Protein AF-A0A6B3GHV3-F1 (afdb_monomer)

Foldseek 3Di:
DDADPVQAAEADQLQAGPVDRVDGDAAPNHQDQAPLRHTDDRDPVQRVQSVVSNVQQVVCLQQVHDRDRRHRDDFFDWADPPQWKIKTFGADSNRHTDPDIDITNVSNVVVVVVVVVVVVCVVCVVVCPPPDDGDTDPVSPD

Structure (mmCIF, N/CA/C/O backbone):
data_AF-A0A6B3GHV3-F1
#
_entry.id   AF-A0A6B3GHV3-F1
#
loop_
_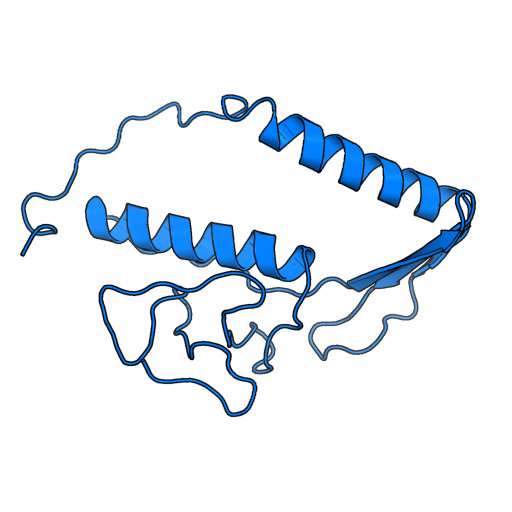atom_site.group_PDB
_atom_site.id
_atom_site.type_symbol
_atom_site.label_atom_id
_atom_site.label_alt_id
_atom_site.label_comp_id
_atom_site.label_asym_id
_atom_site.label_entity_id
_atom_site.label_seq_id
_atom_site.pdbx_PDB_ins_code
_atom_site.Cartn_x
_atom_site.Cartn_y
_atom_site.Cartn_z
_atom_site.occupancy
_atom_site.B_iso_or_equiv
_atom_site.auth_seq_id
_atom_site.auth_comp_id
_atom_site.auth_asym_id
_atom_site.auth_atom_id
_atom_site.pdbx_PDB_model_num
ATOM 1 N N . LEU A 1 1 ? -12.596 -13.725 9.899 1.00 90.12 1 LEU A N 1
ATOM 2 C CA . LEU A 1 1 ? -12.347 -12.642 8.921 1.00 90.12 1 LEU A CA 1
ATOM 3 C C . LEU A 1 1 ? -12.970 -13.026 7.593 1.00 90.12 1 LEU A C 1
ATOM 5 O O . LEU A 1 1 ? -12.773 -14.152 7.158 1.00 90.12 1 LEU A O 1
ATOM 9 N N . GLU A 1 2 ? -13.720 -12.119 6.980 1.00 97.62 2 GLU A N 1
ATOM 10 C CA . GLU A 1 2 ? -14.137 -12.220 5.582 1.00 97.62 2 GLU A CA 1
ATOM 11 C C . GLU A 1 2 ? -12.938 -11.961 4.668 1.00 97.62 2 GLU A C 1
ATOM 13 O O . GLU A 1 2 ? -12.157 -11.025 4.874 1.00 97.62 2 GLU A O 1
ATOM 18 N N . VAL A 1 3 ? -12.780 -12.835 3.681 1.00 98.00 3 VAL A N 1
ATOM 19 C CA . VAL A 1 3 ? -11.607 -12.920 2.818 1.00 98.00 3 VAL A CA 1
ATOM 20 C C . VAL A 1 3 ? -12.087 -13.160 1.388 1.00 98.00 3 VAL A C 1
ATOM 22 O O . VAL A 1 3 ? -12.990 -13.963 1.158 1.00 98.00 3 VAL A O 1
ATOM 25 N N . ALA A 1 4 ? -11.497 -12.450 0.428 1.00 97.00 4 ALA A N 1
ATOM 26 C CA . ALA A 1 4 ? -11.771 -12.637 -0.990 1.00 97.00 4 ALA A CA 1
ATOM 27 C C . ALA A 1 4 ? -11.260 -14.005 -1.472 1.00 97.00 4 ALA A C 1
ATOM 29 O O . ALA A 1 4 ? -10.390 -14.612 -0.852 1.00 97.00 4 ALA A O 1
ATOM 30 N N . ALA A 1 5 ? -11.712 -14.462 -2.643 1.00 96.19 5 ALA A N 1
ATOM 31 C CA . ALA A 1 5 ? -11.229 -15.716 -3.238 1.00 96.19 5 ALA A CA 1
ATOM 32 C C . ALA A 1 5 ? -9.694 -15.763 -3.422 1.00 96.19 5 ALA A C 1
ATOM 34 O O . ALA A 1 5 ? -9.106 -16.838 -3.477 1.00 96.19 5 ALA A O 1
ATOM 35 N N . THR A 1 6 ? -9.036 -14.601 -3.484 1.00 95.31 6 THR A N 1
ATOM 36 C CA . THR A 1 6 ? -7.576 -14.451 -3.576 1.00 95.31 6 THR A CA 1
ATOM 37 C C . THR A 1 6 ? -6.838 -14.596 -2.239 1.00 95.31 6 THR A C 1
ATOM 39 O O . THR A 1 6 ? -5.616 -14.496 -2.218 1.00 95.31 6 THR A O 1
ATOM 42 N N . GLY A 1 7 ? -7.539 -14.805 -1.118 1.00 96.44 7 GLY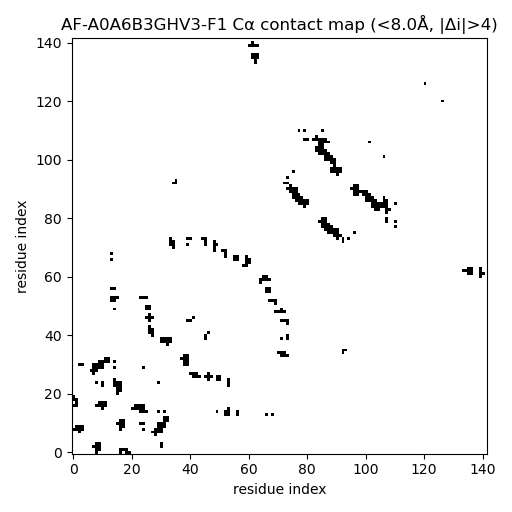 A N 1
ATOM 43 C CA . GLY A 1 7 ? -6.935 -14.912 0.217 1.00 96.44 7 GLY A CA 1
ATOM 44 C C . GLY A 1 7 ? -6.680 -13.570 0.918 1.00 96.44 7 GLY A C 1
ATOM 45 O O . GLY A 1 7 ? -6.164 -13.544 2.033 1.00 96.44 7 GLY A O 1
ATOM 46 N N . GLN A 1 8 ? -7.059 -12.451 0.297 1.00 97.88 8 GLN A N 1
ATOM 47 C CA . GLN A 1 8 ? -6.905 -11.104 0.850 1.00 97.88 8 GLN A CA 1
ATOM 48 C C . GLN A 1 8 ? -8.110 -10.702 1.719 1.00 97.88 8 GLN A C 1
ATOM 50 O O . GLN A 1 8 ? -9.255 -10.988 1.371 1.00 97.88 8 GLN A O 1
ATOM 55 N N . ILE A 1 9 ? -7.875 -10.000 2.830 1.00 98.31 9 ILE A N 1
ATOM 56 C CA . ILE A 1 9 ? -8.929 -9.522 3.740 1.00 98.31 9 ILE A CA 1
ATOM 57 C C . ILE A 1 9 ? -9.754 -8.447 3.034 1.00 98.31 9 ILE A C 1
ATOM 59 O O . ILE A 1 9 ? -9.196 -7.451 2.571 1.00 98.31 9 ILE A O 1
ATOM 63 N N . VAL A 1 10 ? -11.076 -8.615 2.987 1.00 98.31 10 VAL A N 1
ATOM 64 C CA . VAL A 1 10 ? -11.976 -7.596 2.427 1.00 98.31 10 VAL A CA 1
ATOM 65 C C . VAL A 1 10 ? -12.054 -6.411 3.384 1.00 98.31 10 VAL A C 1
ATOM 67 O O . VAL A 1 10 ? -12.370 -6.574 4.570 1.00 98.31 10 VAL A O 1
ATOM 70 N N . VAL A 1 11 ? -11.742 -5.218 2.873 1.00 98.00 11 VAL A N 1
ATOM 71 C CA . VAL A 1 11 ? -11.700 -3.984 3.663 1.00 98.00 11 VAL A CA 1
ATOM 72 C C . VAL A 1 11 ? -12.582 -2.881 3.092 1.00 98.00 11 VAL A C 1
ATOM 74 O O . VAL A 1 11 ? -12.786 -2.782 1.883 1.00 98.00 11 VAL A O 1
ATOM 77 N N . ASP A 1 12 ? -13.071 -2.018 3.980 1.00 96.00 12 ASP A N 1
ATOM 78 C CA . ASP A 1 12 ? -13.749 -0.777 3.615 1.00 96.00 12 ASP A CA 1
ATOM 79 C C . ASP A 1 12 ? -12.757 0.313 3.154 1.00 96.00 12 ASP A C 1
ATOM 81 O O . ASP A 1 12 ? -11.536 0.132 3.143 1.00 96.00 12 ASP A O 1
ATOM 85 N N . ARG A 1 13 ? -13.267 1.503 2.811 1.00 94.75 13 ARG A N 1
ATOM 86 C CA . ARG A 1 13 ? -12.446 2.638 2.347 1.00 94.75 13 ARG A CA 1
ATOM 87 C C . ARG A 1 13 ? -11.415 3.129 3.373 1.00 94.75 13 ARG A C 1
ATOM 89 O O . ARG A 1 13 ? -10.426 3.761 2.987 1.00 94.75 13 ARG A O 1
ATOM 96 N N . SER A 1 14 ? -11.644 2.840 4.653 1.00 95.62 14 SER A N 1
ATOM 97 C CA . SER A 1 14 ? -10.760 3.157 5.776 1.00 95.62 14 SER A CA 1
ATOM 98 C C . SER A 1 14 ? -9.720 2.068 6.063 1.00 95.62 14 SER A C 1
ATOM 100 O O . SER A 1 14 ? -8.938 2.226 6.999 1.00 95.62 14 SER A O 1
ATOM 102 N N . MET A 1 15 ? -9.676 1.009 5.243 1.00 97.56 15 MET A N 1
ATOM 103 C CA . MET A 1 15 ? -8.828 -0.181 5.401 1.00 97.56 15 MET A CA 1
ATOM 104 C C . MET A 1 15 ? -9.202 -1.062 6.607 1.00 97.56 15 MET A C 1
ATOM 106 O O . MET A 1 15 ? -8.399 -1.879 7.062 1.00 97.56 15 MET A O 1
ATOM 110 N N . ARG A 1 16 ? -10.425 -0.911 7.128 1.00 97.44 16 ARG A N 1
ATOM 111 C CA . ARG A 1 16 ? -10.980 -1.741 8.204 1.00 97.44 16 ARG A CA 1
ATOM 112 C C . ARG A 1 16 ? -11.609 -2.993 7.607 1.00 97.44 16 ARG A C 1
ATOM 114 O O . ARG A 1 16 ? -12.269 -2.899 6.575 1.00 97.44 16 ARG A O 1
ATOM 121 N N . SER A 1 17 ? -11.447 -4.149 8.245 1.00 98.00 17 SER A N 1
ATOM 122 C CA . SER A 1 17 ? -12.138 -5.365 7.814 1.00 98.00 17 SER A CA 1
ATOM 123 C C . SER A 1 17 ? -13.649 -5.159 7.869 1.00 98.00 17 SER A C 1
ATOM 125 O O . SER A 1 17 ? -14.185 -4.710 8.880 1.00 98.00 17 SER A O 1
ATOM 127 N N . VAL A 1 18 ? -14.342 -5.559 6.804 1.00 97.94 18 VAL A N 1
ATOM 128 C CA . VAL A 1 18 ? -15.812 -5.468 6.722 1.00 97.94 18 VAL A CA 1
ATOM 129 C C . VAL A 1 18 ? -16.530 -6.396 7.708 1.00 97.94 18 VAL A C 1
ATOM 131 O O . VAL A 1 18 ? -17.698 -6.196 8.015 1.00 97.94 18 VAL A O 1
ATOM 134 N N . SER A 1 19 ? -15.818 -7.393 8.235 1.00 97.88 19 SER A N 1
ATOM 135 C CA . SER A 1 19 ? -16.372 -8.420 9.123 1.00 97.88 19 SER A CA 1
ATOM 136 C C . SER A 1 19 ? -15.905 -8.300 10.574 1.00 97.88 19 SER A C 1
ATOM 138 O O . SER A 1 19 ? -16.534 -8.873 11.456 1.00 97.88 19 SER A O 1
ATOM 140 N N . HIS A 1 20 ? -14.766 -7.641 10.824 1.00 97.50 20 HIS A N 1
ATOM 141 C CA . HIS A 1 20 ? -14.140 -7.564 12.148 1.00 97.50 20 HIS A CA 1
ATOM 142 C C . HIS A 1 20 ? -13.732 -6.111 12.430 1.00 97.50 20 HIS A C 1
ATOM 144 O O . HIS A 1 20 ? -12.709 -5.658 11.910 1.00 97.50 20 HIS A O 1
ATOM 150 N N . PRO A 1 21 ? -14.509 -5.373 13.242 1.00 94.06 21 PRO A N 1
ATOM 151 C CA . PRO A 1 21 ? -14.296 -3.947 13.467 1.00 94.06 21 PRO A CA 1
ATOM 152 C C . PRO A 1 21 ? -12.914 -3.593 14.048 1.00 94.06 21 PRO A C 1
ATOM 154 O O . PRO A 1 21 ? -12.413 -2.493 13.818 1.00 94.06 21 PRO A O 1
ATOM 157 N N . ASP A 1 22 ? -12.255 -4.497 14.758 1.00 94.69 22 ASP A N 1
ATOM 158 C CA . ASP A 1 22 ? -10.958 -4.195 15.381 1.00 94.69 22 ASP A CA 1
ATOM 159 C C . ASP A 1 22 ? -9.765 -4.597 14.507 1.00 94.69 22 ASP A C 1
ATOM 161 O O . ASP A 1 22 ? -8.609 -4.433 14.893 1.00 94.6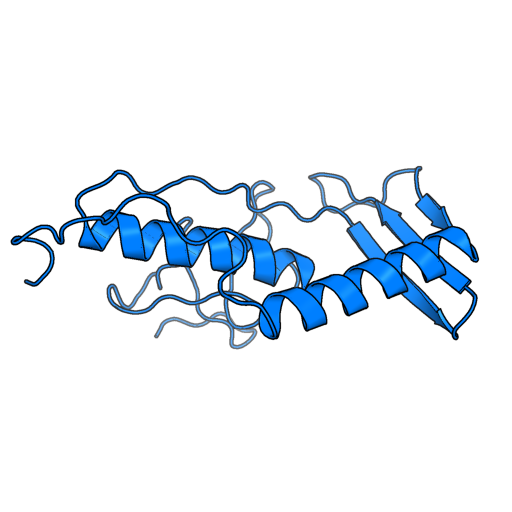9 22 ASP A O 1
ATOM 165 N N . VAL A 1 23 ? -10.031 -5.103 13.299 1.00 97.50 23 VAL A N 1
ATOM 166 C CA . VAL A 1 23 ? -9.004 -5.580 12.375 1.00 97.50 23 VAL A CA 1
ATOM 167 C C . VAL A 1 23 ? -8.861 -4.621 11.203 1.00 97.50 23 VAL A C 1
ATOM 169 O O . VAL A 1 23 ? -9.833 -4.261 10.541 1.00 97.50 23 VAL A O 1
ATOM 172 N N . TYR A 1 24 ? -7.616 -4.258 10.911 1.00 97.69 24 TYR A N 1
ATOM 173 C CA . TYR A 1 24 ? -7.228 -3.457 9.756 1.00 97.69 24 TYR A CA 1
ATOM 174 C C . TYR A 1 24 ? -6.266 -4.259 8.890 1.00 97.69 24 TYR A C 1
ATOM 176 O O . TYR A 1 24 ? -5.440 -5.010 9.410 1.00 97.69 24 TYR A O 1
ATOM 184 N N . ALA A 1 25 ? -6.353 -4.084 7.575 1.00 97.62 25 ALA A N 1
ATOM 185 C CA . ALA A 1 25 ? -5.441 -4.715 6.631 1.00 97.62 25 ALA A CA 1
ATOM 186 C C . ALA A 1 25 ? -4.916 -3.677 5.641 1.00 97.62 25 ALA A C 1
ATOM 188 O O . ALA A 1 25 ? -5.669 -2.840 5.153 1.00 97.62 25 ALA A O 1
ATOM 189 N N . ALA A 1 26 ? -3.624 -3.736 5.328 1.00 96.75 26 ALA A N 1
ATOM 190 C CA . ALA A 1 26 ? -2.981 -2.839 4.378 1.00 96.75 26 ALA A CA 1
ATOM 191 C C . ALA A 1 26 ? -1.856 -3.564 3.630 1.00 96.75 26 ALA A C 1
ATOM 193 O O . ALA A 1 26 ? -1.286 -4.536 4.125 1.00 96.75 26 ALA A O 1
ATOM 194 N N . GLY A 1 27 ? -1.527 -3.088 2.431 1.00 95.69 27 GLY A N 1
ATOM 195 C CA . GLY A 1 27 ? -0.597 -3.768 1.537 1.00 95.69 27 GLY A CA 1
ATOM 196 C C . GLY A 1 27 ? -1.225 -4.977 0.863 1.00 95.69 27 GLY A C 1
ATOM 197 O O . GLY A 1 27 ? -2.435 -5.031 0.650 1.00 95.69 27 GLY A O 1
ATOM 198 N N . ASP A 1 28 ? -0.387 -5.948 0.515 1.00 96.81 28 ASP A N 1
ATOM 199 C CA . ASP A 1 28 ? -0.790 -7.063 -0.344 1.00 96.81 28 ASP A CA 1
ATOM 200 C C . ASP A 1 28 ? -1.821 -7.993 0.316 1.00 96.81 28 ASP A C 1
ATOM 202 O O . ASP A 1 28 ? -2.552 -8.687 -0.386 1.00 96.81 28 ASP A O 1
ATOM 206 N N . CYS A 1 29 ? -1.962 -7.964 1.647 1.00 96.62 29 CYS A N 1
ATOM 207 C CA . CYS A 1 29 ? -2.986 -8.732 2.358 1.00 96.62 29 CYS A CA 1
ATOM 208 C C . CYS A 1 29 ? -4.392 -8.110 2.298 1.00 96.62 29 CYS A C 1
ATOM 210 O O . CYS A 1 29 ? -5.349 -8.765 2.711 1.00 96.62 29 CYS A O 1
ATOM 212 N N . ALA A 1 30 ? -4.538 -6.876 1.805 1.00 97.31 30 ALA A N 1
ATOM 213 C CA . ALA A 1 30 ? -5.808 -6.161 1.770 1.00 97.31 30 ALA A CA 1
ATOM 214 C C . ALA A 1 30 ? -6.456 -6.220 0.383 1.00 97.31 30 ALA A C 1
ATOM 216 O O . ALA A 1 30 ? -5.883 -5.779 -0.613 1.00 97.31 30 ALA A O 1
ATOM 217 N N . TYR A 1 31 ? -7.699 -6.691 0.331 1.00 97.50 31 TYR A N 1
ATOM 218 C CA . TYR A 1 31 ? -8.557 -6.558 -0.837 1.00 97.50 31 TYR A CA 1
ATOM 219 C C . TYR A 1 31 ? -9.258 -5.198 -0.772 1.00 97.50 31 TYR A C 1
ATOM 221 O O . TYR A 1 31 ? -10.367 -5.067 -0.254 1.00 97.50 31 TYR A O 1
ATOM 229 N N . ALA A 1 32 ? -8.559 -4.167 -1.245 1.00 96.19 32 ALA A N 1
ATOM 230 C CA . ALA A 1 32 ? -9.033 -2.789 -1.250 1.00 96.19 32 ALA A CA 1
ATOM 231 C C . ALA A 1 32 ? -9.538 -2.382 -2.637 1.00 96.19 32 ALA A C 1
ATOM 233 O O . ALA A 1 32 ? -8.854 -2.590 -3.641 1.00 96.19 32 ALA A O 1
ATOM 234 N N . ILE A 1 33 ? -10.705 -1.741 -2.689 1.00 94.75 33 ILE A N 1
ATOM 235 C CA . ILE A 1 33 ? -11.234 -1.139 -3.915 1.00 94.75 33 ILE A CA 1
ATOM 236 C C . ILE A 1 33 ? -10.677 0.282 -4.055 1.00 94.75 33 ILE A C 1
ATOM 238 O O . ILE A 1 33 ? -10.846 1.123 -3.170 1.00 94.75 33 ILE A O 1
ATOM 242 N N . GLY A 1 34 ? -9.971 0.531 -5.158 1.00 90.75 34 GLY A N 1
ATOM 243 C CA . GLY A 1 34 ? -9.455 1.846 -5.520 1.00 90.75 34 GLY A CA 1
ATOM 244 C C . GLY A 1 34 ? -10.561 2.800 -5.970 1.00 90.75 34 GLY A C 1
ATOM 245 O O . GLY A 1 34 ? -11.710 2.412 -6.175 1.00 90.75 34 GLY A O 1
ATOM 246 N N . GLU A 1 35 ? -10.207 4.068 -6.178 1.00 87.06 35 GLU A N 1
ATOM 247 C CA . GLU A 1 35 ? -11.171 5.113 -6.586 1.00 87.06 35 GLU A CA 1
ATOM 248 C C . GLU A 1 35 ? -11.844 4.841 -7.936 1.00 87.06 35 GLU A C 1
ATOM 250 O O . GLU A 1 35 ? -12.932 5.330 -8.210 1.00 87.06 35 GLU A O 1
ATOM 255 N N . ASN A 1 36 ? -11.218 4.011 -8.763 1.00 87.56 36 ASN A N 1
ATOM 256 C CA . ASN A 1 36 ? -11.748 3.563 -10.043 1.00 87.56 36 ASN A CA 1
ATOM 257 C C . ASN A 1 36 ? -12.747 2.397 -9.937 1.00 87.56 36 ASN A C 1
ATOM 259 O O . ASN A 1 36 ? -13.097 1.805 -10.957 1.00 87.56 36 ASN A O 1
ATOM 263 N N . GLY A 1 37 ? -13.154 2.014 -8.723 1.00 90.50 37 GLY A N 1
ATOM 264 C CA . GLY A 1 37 ? -14.086 0.912 -8.484 1.00 90.50 37 GLY A CA 1
ATOM 265 C C . GLY A 1 37 ? -13.488 -0.478 -8.716 1.00 90.50 37 GLY A C 1
ATOM 266 O O . GLY A 1 37 ? -14.224 -1.461 -8.755 1.00 90.50 37 GLY A O 1
ATOM 267 N N . ARG A 1 38 ? -12.163 -0.586 -8.877 1.00 90.88 38 ARG A N 1
ATOM 268 C CA . ARG A 1 38 ? -11.464 -1.853 -9.136 1.00 90.88 38 ARG A CA 1
ATOM 269 C C . ARG A 1 38 ? -10.541 -2.217 -7.972 1.00 90.88 38 ARG A C 1
ATOM 271 O O . ARG A 1 38 ? -10.056 -1.318 -7.285 1.00 90.88 38 ARG A O 1
ATOM 278 N N . PRO A 1 39 ? -10.247 -3.510 -7.760 1.00 92.81 39 PRO A N 1
ATOM 279 C CA . PRO A 1 39 ? -9.265 -3.919 -6.763 1.00 92.81 39 PRO A CA 1
ATOM 280 C C . PRO A 1 39 ? -7.899 -3.287 -7.037 1.00 92.81 39 PRO A C 1
ATOM 282 O O . PRO A 1 39 ? -7.431 -3.274 -8.181 1.00 92.81 39 PRO A O 1
ATOM 285 N N . LEU A 1 40 ? -7.254 -2.770 -5.992 1.00 92.69 40 LEU A N 1
ATOM 286 C CA . LEU A 1 40 ? -5.872 -2.316 -6.085 1.00 92.69 40 LEU A CA 1
ATOM 287 C C . LEU A 1 40 ? -4.953 -3.512 -6.379 1.00 92.69 40 LEU A C 1
ATOM 289 O O . LEU A 1 40 ? -5.121 -4.577 -5.781 1.00 92.69 40 LEU A O 1
ATOM 293 N N . PRO A 1 41 ? -3.953 -3.357 -7.262 1.00 91.06 41 PRO A N 1
ATOM 294 C CA . PRO A 1 41 ? -2.975 -4.411 -7.488 1.00 91.06 41 PRO A CA 1
ATOM 295 C C . PRO A 1 41 ? -2.107 -4.614 -6.241 1.00 91.06 41 PRO A C 1
ATOM 297 O O . PRO A 1 41 ? -1.792 -3.651 -5.536 1.00 91.06 41 PRO A O 1
ATOM 300 N N . MET A 1 42 ? -1.657 -5.848 -6.011 1.00 92.44 42 MET A N 1
ATOM 301 C CA . MET A 1 42 ? -0.610 -6.146 -5.028 1.00 92.44 42 MET A CA 1
ATOM 302 C C . MET A 1 42 ? 0.707 -5.511 -5.488 1.00 92.44 42 MET A C 1
ATOM 304 O O . MET A 1 42 ? 1.241 -5.859 -6.544 1.00 92.44 42 MET A O 1
ATOM 308 N N . SER A 1 43 ? 1.182 -4.501 -4.759 1.00 90.38 43 SER A N 1
ATOM 309 C CA . SER A 1 43 ? 2.385 -3.747 -5.110 1.00 90.38 43 SER A CA 1
ATOM 310 C C . SER A 1 43 ? 2.876 -2.885 -3.947 1.00 90.38 43 SER A C 1
ATOM 312 O O . SER A 1 43 ? 2.103 -2.395 -3.126 1.00 90.38 43 SER A O 1
ATOM 314 N N . CYS A 1 44 ? 4.169 -2.555 -3.943 1.00 87.94 44 CYS A N 1
ATOM 315 C CA . CYS A 1 44 ? 4.714 -1.605 -2.970 1.00 87.94 44 CYS A CA 1
ATOM 316 C C . CYS A 1 44 ? 4.084 -0.200 -3.068 1.00 87.94 44 CYS A C 1
ATOM 318 O O . CYS A 1 44 ? 4.058 0.532 -2.080 1.00 87.94 44 CYS A O 1
ATOM 320 N N . ALA A 1 45 ? 3.592 0.192 -4.251 1.00 86.31 45 ALA A N 1
ATOM 321 C CA . ALA A 1 45 ? 2.978 1.501 -4.466 1.00 86.31 45 ALA A CA 1
ATOM 322 C C . ALA A 1 45 ? 1.603 1.593 -3.789 1.00 86.31 45 ALA A C 1
ATOM 324 O O . ALA A 1 45 ? 1.340 2.549 -3.060 1.00 86.31 45 ALA A O 1
ATOM 325 N N . SER A 1 46 ? 0.757 0.578 -3.980 1.00 90.19 46 SER A N 1
ATOM 326 C CA . SER A 1 46 ? -0.528 0.465 -3.284 1.00 90.19 46 SER A CA 1
ATOM 327 C C . SER A 1 46 ? -0.326 0.287 -1.781 1.00 90.19 46 SER A C 1
ATOM 329 O O . SER A 1 46 ? -1.006 0.965 -1.015 1.00 90.19 46 SER A O 1
ATOM 331 N N . ALA A 1 47 ? 0.669 -0.502 -1.356 1.00 91.94 47 ALA A N 1
ATOM 332 C CA . ALA A 1 47 ? 0.977 -0.708 0.059 1.00 91.94 47 ALA A CA 1
ATOM 333 C C . ALA A 1 47 ? 1.241 0.596 0.825 1.00 91.94 47 ALA A C 1
ATOM 335 O O . ALA A 1 47 ? 0.738 0.769 1.935 1.00 91.94 47 ALA A O 1
ATOM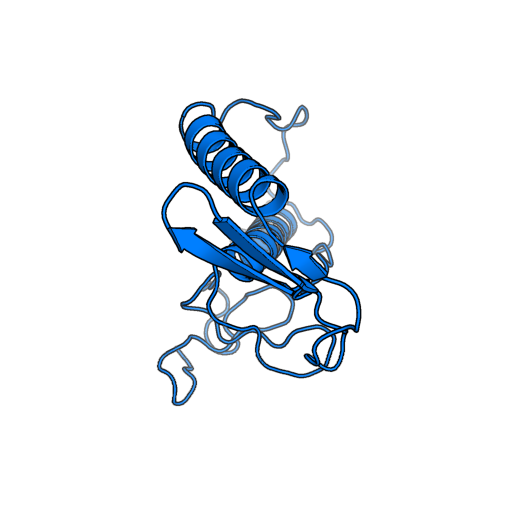 336 N N . GLY A 1 48 ? 1.970 1.546 0.225 1.00 89.62 48 GLY A N 1
ATOM 337 C CA . GLY A 1 48 ? 2.200 2.860 0.829 1.00 89.62 48 GLY A CA 1
ATOM 338 C C . GLY A 1 48 ? 0.899 3.622 1.103 1.00 89.62 48 GLY A C 1
ATOM 339 O O . GLY A 1 48 ? 0.675 4.081 2.222 1.00 89.62 48 GLY A O 1
ATOM 340 N N . LEU A 1 49 ? 0.009 3.703 0.109 1.00 91.75 49 LEU A N 1
ATOM 341 C CA . LEU A 1 49 ? -1.259 4.433 0.224 1.00 91.75 49 LEU A CA 1
ATOM 342 C C . LEU A 1 49 ? -2.243 3.747 1.177 1.00 91.75 49 LEU A C 1
ATOM 344 O O . LEU A 1 49 ? -2.873 4.419 1.994 1.00 91.75 49 LEU A O 1
ATOM 348 N N . THR A 1 50 ? -2.336 2.416 1.133 1.00 95.81 50 THR A N 1
ATOM 349 C CA . THR A 1 50 ? -3.169 1.658 2.074 1.00 95.81 50 THR A CA 1
ATOM 350 C C . THR A 1 50 ? -2.649 1.789 3.506 1.00 95.81 50 THR A C 1
ATOM 352 O O . THR A 1 50 ? -3.446 1.955 4.423 1.00 95.81 50 THR A O 1
ATOM 355 N N . ASN A 1 51 ? -1.325 1.804 3.717 1.00 94.19 51 ASN A N 1
ATOM 356 C CA . ASN A 1 51 ? -0.738 2.006 5.046 1.00 94.19 51 ASN A CA 1
ATOM 357 C C . ASN A 1 51 ? -1.047 3.402 5.593 1.00 94.19 51 ASN A C 1
ATOM 359 O O . ASN A 1 51 ? -1.419 3.534 6.760 1.00 94.19 51 ASN A O 1
ATOM 363 N N . MET A 1 52 ? -0.929 4.440 4.758 1.00 93.00 52 MET A N 1
ATOM 364 C CA . MET A 1 52 ? -1.293 5.811 5.130 1.00 93.00 52 MET A CA 1
ATOM 365 C C . MET A 1 52 ? -2.773 5.911 5.517 1.00 93.00 52 MET A C 1
ATOM 367 O O . MET A 1 52 ? -3.096 6.485 6.558 1.00 93.00 52 MET A O 1
ATOM 371 N N . GLN A 1 53 ? -3.662 5.302 4.726 1.00 95.94 53 GLN A N 1
ATOM 372 C CA . GLN A 1 53 ? -5.096 5.274 5.005 1.00 95.94 53 GLN A CA 1
ATOM 373 C C . GLN A 1 53 ? -5.421 4.532 6.310 1.00 95.94 53 GLN A C 1
ATOM 375 O O . GLN A 1 53 ? -6.129 5.083 7.152 1.00 95.94 53 GLN A O 1
ATOM 380 N N . ALA A 1 54 ? -4.898 3.315 6.491 1.00 96.62 54 ALA A N 1
ATOM 381 C CA . ALA A 1 54 ? -5.149 2.494 7.675 1.00 96.62 54 ALA A CA 1
ATOM 382 C C . ALA A 1 54 ? -4.652 3.188 8.948 1.00 96.62 54 ALA A C 1
ATOM 384 O O . ALA A 1 54 ? -5.395 3.334 9.916 1.00 96.62 54 ALA A O 1
ATOM 385 N N . THR A 1 55 ? -3.418 3.699 8.918 1.00 94.69 55 THR A N 1
ATOM 386 C CA . THR A 1 55 ? -2.818 4.418 10.050 1.00 94.69 55 THR A CA 1
ATOM 387 C C . THR A 1 55 ? -3.621 5.673 10.385 1.00 94.69 55 THR A C 1
ATOM 389 O O . THR A 1 55 ? -3.925 5.918 11.550 1.00 94.69 55 THR A O 1
ATOM 392 N N . GLY A 1 56 ? -4.012 6.452 9.370 1.00 94.00 56 GLY A N 1
ATOM 393 C CA . GLY A 1 56 ? -4.843 7.638 9.556 1.00 94.00 56 GLY A CA 1
ATOM 394 C C . GLY A 1 56 ? -6.197 7.315 10.188 1.00 94.00 56 GLY A C 1
ATOM 395 O O . GLY A 1 56 ? -6.620 8.019 11.100 1.00 94.00 56 GLY A O 1
ATOM 396 N N . ALA A 1 57 ? -6.842 6.230 9.756 1.00 95.62 57 ALA A N 1
ATOM 397 C CA . ALA A 1 57 ? -8.122 5.785 10.295 1.00 95.62 57 ALA A CA 1
ATOM 398 C C . ALA A 1 57 ? -8.023 5.289 11.745 1.00 95.62 57 ALA A C 1
ATOM 400 O O . ALA A 1 57 ? -8.878 5.628 12.562 1.00 95.62 57 ALA A O 1
ATOM 401 N N . ILE A 1 58 ? -6.973 4.528 12.074 1.00 95.06 58 ILE A N 1
ATOM 402 C CA . ILE A 1 58 ? -6.702 4.065 13.442 1.00 95.06 58 ILE A CA 1
ATOM 403 C C . ILE A 1 58 ? -6.481 5.262 14.364 1.00 95.06 58 ILE A C 1
ATOM 405 O O . ILE A 1 58 ? -7.131 5.364 15.400 1.00 95.06 58 ILE A O 1
ATOM 409 N N . ILE A 1 59 ? -5.598 6.189 13.974 1.00 93.31 59 ILE A N 1
ATOM 410 C CA . ILE A 1 59 ? -5.316 7.379 14.779 1.00 93.31 59 ILE A CA 1
ATOM 411 C C . ILE A 1 59 ? -6.598 8.181 14.988 1.00 93.31 59 ILE A C 1
ATOM 413 O O . ILE A 1 59 ? -6.908 8.495 16.128 1.00 93.31 59 ILE A O 1
ATOM 417 N N . ALA A 1 60 ? -7.348 8.466 13.920 1.00 93.19 60 ALA A N 1
ATOM 418 C CA . ALA A 1 60 ? -8.556 9.278 14.000 1.00 93.19 60 ALA A CA 1
ATOM 419 C C . ALA A 1 60 ? -9.596 8.689 14.962 1.00 93.19 60 ALA A C 1
ATOM 421 O O . ALA A 1 60 ? -10.100 9.387 15.834 1.00 93.19 60 ALA A O 1
ATOM 422 N N . ARG A 1 61 ? -9.840 7.377 14.885 1.00 93.12 61 ARG A N 1
ATOM 423 C CA . ARG A 1 61 ? -10.777 6.690 15.787 1.00 93.12 61 ARG A CA 1
ATOM 424 C C . ARG A 1 61 ? -10.306 6.681 17.237 1.00 93.12 61 ARG A C 1
ATOM 426 O O . ARG A 1 61 ? -11.121 6.850 18.132 1.00 93.12 61 ARG A O 1
ATOM 433 N N . LEU A 1 62 ? -9.003 6.527 17.470 1.00 92.56 62 LEU A N 1
ATOM 434 C CA . LEU A 1 62 ? -8.433 6.579 18.817 1.00 92.56 62 LEU A CA 1
ATOM 435 C C . LEU A 1 62 ? -8.462 7.985 19.426 1.00 92.56 62 LEU A C 1
ATOM 437 O O . LEU A 1 62 ? -8.402 8.113 20.646 1.00 92.56 62 LEU A O 1
ATOM 441 N N . THR A 1 63 ? -8.506 9.034 18.604 1.00 92.44 63 THR A N 1
ATOM 442 C CA . THR A 1 63 ? -8.421 10.433 19.052 1.00 92.44 63 THR A CA 1
ATOM 443 C C . THR A 1 63 ? -9.732 11.201 18.911 1.00 92.44 63 THR A C 1
ATOM 445 O O . THR A 1 63 ? -9.764 12.377 19.264 1.00 92.44 63 THR A O 1
ATOM 448 N N . GLY A 1 64 ? -10.796 10.560 18.416 1.00 90.38 64 GLY A N 1
ATOM 449 C CA . GLY A 1 64 ? -12.079 11.206 18.127 1.00 90.38 64 GLY A CA 1
ATOM 450 C C . GLY A 1 64 ? -12.030 12.178 16.937 1.00 90.38 64 GLY A C 1
ATOM 451 O O . GLY A 1 64 ? -12.918 13.015 16.798 1.00 90.38 64 GLY A O 1
ATOM 452 N N . ASP A 1 65 ? -10.996 12.097 16.091 1.00 90.12 65 ASP A N 1
ATOM 453 C CA . ASP A 1 65 ? -10.874 12.919 14.883 1.00 90.12 65 ASP A CA 1
ATOM 454 C C . ASP A 1 65 ? -11.641 12.288 13.701 1.00 90.12 65 ASP A C 1
ATOM 456 O O . ASP A 1 65 ? -11.977 11.101 13.686 1.00 90.12 65 ASP A O 1
ATOM 460 N N . GLU A 1 66 ? -11.858 13.076 12.648 1.00 92.12 66 GLU A N 1
ATOM 461 C CA . GLU A 1 66 ? -12.394 12.586 11.378 1.00 92.12 66 GLU A CA 1
ATOM 462 C C . GLU A 1 66 ? -11.394 11.658 10.659 1.00 92.12 66 GLU A C 1
ATOM 464 O O . GLU A 1 66 ? -10.192 11.936 10.578 1.00 92.12 66 GLU A O 1
ATOM 469 N N . VAL A 1 67 ? -11.891 10.542 10.111 1.00 93.31 67 VAL A N 1
ATOM 470 C CA . VAL A 1 67 ? -11.069 9.592 9.348 1.00 93.31 67 VAL A CA 1
ATOM 471 C C . VAL A 1 67 ? -10.630 10.238 8.027 1.00 93.31 67 VAL A C 1
ATOM 473 O O . VAL A 1 67 ? -11.483 10.601 7.218 1.00 93.31 67 VAL A O 1
ATOM 476 N N . PRO A 1 68 ? -9.317 10.343 7.743 1.00 91.25 68 PRO A N 1
ATOM 477 C CA . PRO A 1 68 ? -8.841 10.972 6.515 1.00 91.25 68 PRO A CA 1
ATOM 478 C C . PRO A 1 68 ? -9.186 10.137 5.276 1.00 91.25 68 PRO A C 1
ATOM 480 O O . PRO A 1 68 ? -9.218 8.910 5.337 1.00 91.25 68 PRO A O 1
ATOM 483 N N . ALA A 1 69 ? -9.345 10.793 4.124 1.00 88.44 69 ALA A N 1
ATOM 484 C CA . ALA A 1 69 ? -9.561 10.151 2.826 1.00 88.44 69 ALA A CA 1
ATOM 485 C C . ALA A 1 69 ? -8.286 10.198 1.958 1.00 88.44 69 ALA A C 1
ATOM 487 O O . ALA A 1 69 ? -8.177 10.969 1.007 1.00 88.44 69 ALA A O 1
ATOM 488 N N . THR A 1 70 ? -7.289 9.369 2.282 1.00 87.12 70 THR A N 1
ATOM 489 C CA . THR A 1 70 ? -6.061 9.224 1.477 1.00 87.12 70 THR A CA 1
ATOM 490 C C . THR A 1 70 ? -6.399 8.603 0.132 1.00 87.12 70 THR A C 1
ATOM 492 O O . THR A 1 70 ? -6.941 7.499 0.105 1.00 87.12 70 THR A O 1
ATOM 495 N N . GLY A 1 71 ? -6.067 9.264 -0.978 1.00 83.88 71 GLY A N 1
ATOM 496 C CA . GLY A 1 71 ? -6.400 8.769 -2.313 1.00 83.88 71 GLY A CA 1
ATOM 497 C C . GLY A 1 71 ? -5.779 7.404 -2.619 1.00 83.88 71 GLY A C 1
ATOM 498 O O . GLY A 1 71 ? -4.559 7.250 -2.585 1.00 83.88 71 GLY A O 1
ATOM 499 N N . LEU A 1 72 ? -6.614 6.412 -2.932 1.00 83.69 72 LEU A N 1
ATOM 500 C CA . LEU A 1 72 ? -6.187 5.047 -3.255 1.00 83.69 72 LEU A CA 1
ATOM 501 C C . LEU A 1 72 ? -5.985 4.915 -4.765 1.00 83.69 72 LEU A C 1
ATOM 503 O O . LEU A 1 72 ? -6.827 4.373 -5.484 1.00 83.69 72 LEU A O 1
ATOM 507 N N . LYS A 1 73 ? -4.869 5.472 -5.244 1.00 86.25 73 LYS A N 1
ATOM 508 C CA . LYS A 1 73 ? -4.541 5.582 -6.670 1.00 86.25 73 LYS A CA 1
ATOM 509 C C . LYS A 1 73 ? -3.381 4.679 -7.060 1.00 86.25 73 LYS A C 1
ATOM 511 O O . LYS A 1 73 ? -2.371 4.600 -6.368 1.00 86.25 73 LYS A O 1
ATOM 516 N N . TYR A 1 74 ? -3.488 4.064 -8.230 1.00 86.19 74 TYR A N 1
ATOM 517 C CA . TYR A 1 74 ? -2.398 3.313 -8.835 1.00 86.19 74 TYR A CA 1
ATOM 518 C C . TYR A 1 74 ? -1.811 4.098 -10.010 1.00 86.19 74 TYR A C 1
ATOM 520 O O . TYR A 1 74 ? -2.471 4.306 -11.023 1.00 86.19 74 TYR A O 1
ATOM 528 N N . VAL A 1 75 ? -0.576 4.579 -9.852 1.00 86.25 75 VAL A N 1
ATOM 529 C CA . VAL A 1 75 ? 0.024 5.565 -10.771 1.00 86.25 75 VAL A CA 1
ATOM 530 C C . VAL A 1 75 ? 0.777 4.942 -11.949 1.00 86.25 75 VAL A C 1
ATOM 532 O O . VAL A 1 75 ? 0.969 5.598 -12.974 1.00 86.25 75 VAL A O 1
ATOM 535 N N . GLY A 1 76 ? 1.210 3.686 -11.828 1.00 90.38 76 GLY A N 1
ATOM 536 C CA . GLY A 1 76 ? 1.948 3.014 -12.890 1.00 90.38 76 GLY A CA 1
ATOM 537 C C . GLY A 1 76 ? 2.858 1.884 -12.426 1.00 90.38 76 GLY A C 1
ATOM 538 O O . GLY A 1 76 ? 2.998 1.605 -11.236 1.00 90.38 76 GLY A O 1
ATOM 539 N N . ASN A 1 77 ? 3.504 1.263 -13.410 1.00 91.81 77 ASN A N 1
ATOM 540 C CA . ASN A 1 77 ? 4.430 0.150 -13.238 1.00 91.81 77 ASN A CA 1
ATOM 541 C C . ASN A 1 77 ? 5.875 0.617 -13.391 1.00 91.81 77 ASN A C 1
ATOM 543 O O . ASN A 1 77 ? 6.214 1.240 -14.395 1.00 91.81 77 ASN A O 1
ATOM 547 N N . HIS A 1 78 ? 6.741 0.255 -12.441 1.00 92.81 78 HIS A N 1
ATOM 548 C CA . HIS A 1 78 ? 8.184 0.485 -12.538 1.00 92.81 78 HIS A CA 1
ATOM 549 C C . HIS A 1 78 ? 8.939 -0.839 -12.602 1.00 92.81 78 HIS A C 1
ATOM 551 O O . HIS A 1 78 ? 9.102 -1.516 -11.589 1.00 92.81 78 HIS A O 1
ATOM 557 N N . ILE A 1 79 ? 9.427 -1.192 -13.787 1.00 93.50 79 ILE A N 1
ATOM 558 C CA . ILE A 1 79 ? 10.051 -2.487 -14.063 1.00 93.50 79 ILE A CA 1
ATOM 559 C C . ILE A 1 79 ? 11.515 -2.258 -14.426 1.00 93.50 79 ILE A C 1
ATOM 561 O O . ILE A 1 79 ? 11.824 -1.513 -15.355 1.00 93.50 79 ILE A O 1
ATOM 565 N N . SER A 1 80 ? 12.430 -2.888 -13.692 1.00 93.31 80 SER A N 1
ATOM 566 C CA . SER A 1 80 ? 13.860 -2.848 -14.007 1.00 93.31 80 SER A CA 1
ATOM 567 C C . SER A 1 80 ? 14.199 -3.820 -15.137 1.00 93.31 80 SER A C 1
ATOM 569 O O . SER A 1 80 ? 13.777 -4.972 -15.109 1.00 93.31 80 SER A O 1
ATOM 571 N N . LE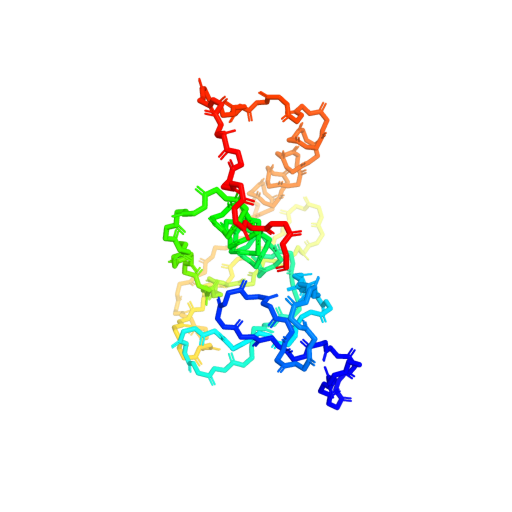U A 1 81 ? 15.037 -3.383 -16.074 1.00 94.94 81 LEU A N 1
ATOM 572 C CA . LEU A 1 81 ? 15.611 -4.180 -17.159 1.00 94.94 81 LEU A CA 1
ATOM 573 C C . LEU A 1 81 ? 17.126 -4.305 -16.913 1.00 94.94 81 LEU A C 1
ATOM 575 O O . LEU A 1 81 ? 17.968 -3.693 -17.567 1.00 94.94 81 LEU A O 1
ATOM 579 N N . GLY A 1 82 ? 17.488 -5.051 -15.868 1.00 92.62 82 GLY A N 1
ATOM 580 C CA . GLY A 1 82 ? 18.863 -5.121 -15.368 1.00 92.62 82 GLY A CA 1
ATOM 581 C C . GLY A 1 82 ? 19.296 -3.875 -14.579 1.00 92.62 82 GLY A C 1
ATOM 582 O O . GLY A 1 82 ? 18.489 -3.041 -14.176 1.00 92.62 82 GLY A O 1
ATOM 583 N N . ARG A 1 83 ? 20.603 -3.746 -14.304 1.00 91.62 83 ARG A N 1
ATOM 584 C CA . ARG A 1 83 ? 21.135 -2.679 -13.423 1.00 91.62 83 ARG A CA 1
ATOM 585 C C . ARG A 1 83 ? 21.158 -1.285 -14.058 1.00 91.62 83 ARG A C 1
ATOM 587 O O . ARG A 1 83 ? 21.355 -0.299 -13.352 1.00 91.62 83 ARG A O 1
ATOM 594 N N . ARG A 1 84 ? 21.064 -1.197 -15.385 1.00 93.69 84 ARG A N 1
ATOM 595 C CA . ARG A 1 84 ? 21.306 0.040 -16.149 1.00 93.69 84 ARG A CA 1
ATOM 596 C C . ARG A 1 84 ? 20.115 0.479 -16.991 1.00 93.69 84 ARG A C 1
ATOM 598 O O . ARG A 1 84 ? 20.217 1.514 -17.641 1.00 93.69 84 ARG A O 1
ATOM 605 N N . ASP A 1 85 ? 19.017 -0.259 -16.962 1.00 95.31 85 ASP A N 1
ATOM 606 C CA . ASP A 1 85 ? 17.836 0.048 -17.754 1.00 95.31 85 ASP A CA 1
ATOM 607 C C . ASP A 1 85 ? 16.562 -0.276 -16.963 1.00 95.31 85 ASP A C 1
ATOM 609 O O . ASP A 1 85 ? 16.592 -1.058 -16.011 1.00 95.31 85 ASP A O 1
ATOM 613 N N . ALA A 1 86 ? 15.470 0.409 -17.279 1.00 96.19 86 ALA A N 1
ATOM 614 C CA . ALA A 1 86 ? 14.158 0.231 -16.671 1.00 96.19 86 ALA A CA 1
ATOM 615 C C . ALA A 1 86 ? 13.084 0.940 -17.505 1.00 96.19 86 ALA A C 1
ATOM 617 O O . ALA A 1 86 ? 13.378 1.829 -18.303 1.00 96.19 86 ALA A O 1
ATOM 618 N N . ILE A 1 87 ? 11.827 0.607 -17.234 1.00 96.38 87 ILE A N 1
ATOM 619 C CA . ILE A 1 87 ? 10.649 1.312 -17.729 1.00 96.38 87 ILE A CA 1
ATOM 620 C C . ILE A 1 87 ? 9.753 1.719 -16.559 1.00 96.38 87 ILE A C 1
ATOM 622 O O . ILE A 1 87 ? 9.457 0.919 -15.675 1.00 96.38 87 ILE A O 1
ATOM 626 N N . PHE A 1 88 ? 9.319 2.974 -16.560 1.00 94.69 88 PHE A N 1
ATOM 627 C CA . PHE A 1 88 ? 8.223 3.472 -15.743 1.00 94.69 88 PHE A CA 1
ATOM 628 C C . PHE A 1 88 ? 7.046 3.805 -16.665 1.00 94.69 88 PHE A C 1
ATOM 630 O O . PHE A 1 88 ? 7.068 4.818 -17.365 1.00 94.69 88 PHE A O 1
ATOM 637 N N . GLN A 1 89 ? 6.051 2.921 -16.699 1.00 95.19 89 GLN A N 1
ATOM 638 C CA . GLN A 1 89 ? 4.847 3.050 -17.516 1.00 95.19 89 GLN A CA 1
ATOM 639 C C . GLN A 1 89 ? 3.733 3.664 -16.669 1.00 95.19 89 GLN A C 1
ATOM 641 O O . GLN A 1 89 ? 3.270 3.031 -15.717 1.00 95.19 89 GLN A O 1
ATOM 646 N N . MET A 1 90 ? 3.278 4.872 -17.017 1.00 93.56 90 MET A N 1
ATOM 647 C CA . MET A 1 90 ? 2.138 5.476 -16.326 1.00 93.56 90 MET A CA 1
ATOM 648 C C . MET A 1 90 ? 0.834 4.794 -16.699 1.00 93.56 90 MET A C 1
ATOM 650 O O . MET A 1 90 ? 0.641 4.350 -17.834 1.00 93.56 90 MET A O 1
ATOM 654 N N . VAL A 1 91 ? -0.075 4.777 -15.734 1.00 91.12 91 VAL A N 1
ATOM 655 C CA . VAL A 1 91 ? -1.401 4.189 -15.863 1.00 91.12 91 VAL A CA 1
ATOM 656 C C . VAL A 1 91 ? -2.465 5.252 -15.561 1.00 91.12 91 VAL A C 1
ATOM 658 O O . VAL A 1 91 ? -2.245 6.183 -14.781 1.00 91.12 91 VAL A O 1
ATOM 661 N N . GLY A 1 92 ? -3.579 5.193 -16.287 1.00 86.81 92 GLY A N 1
ATOM 662 C CA . GLY A 1 92 ? -4.762 6.019 -16.065 1.00 86.81 92 GLY A CA 1
ATOM 663 C C . GLY A 1 92 ? -5.654 5.488 -14.952 1.00 86.81 92 GLY A C 1
ATOM 664 O O . GLY A 1 92 ? -5.416 4.426 -14.384 1.00 86.81 92 GLY A O 1
ATOM 665 N N . GLU A 1 93 ? -6.706 6.239 -14.639 1.00 83.69 93 GLU A N 1
ATOM 666 C CA . GLU A 1 93 ? -7.689 5.832 -13.628 1.00 83.69 93 GLU A CA 1
ATOM 667 C C . GLU A 1 93 ? -8.402 4.533 -14.031 1.00 83.69 93 GLU A C 1
ATOM 669 O O . GLU A 1 93 ? -8.654 3.671 -13.196 1.00 83.69 93 GLU A O 1
ATOM 674 N N . ASP A 1 94 ? -8.600 4.314 -15.330 1.00 83.88 94 ASP A N 1
ATOM 675 C CA . ASP A 1 94 ? -9.149 3.088 -15.919 1.00 83.88 94 ASP A CA 1
ATOM 676 C C . ASP A 1 94 ? -8.194 1.874 -15.879 1.00 83.88 94 ASP A C 1
ATOM 678 O O . ASP A 1 94 ? -8.528 0.784 -16.354 1.00 83.88 94 ASP A O 1
ATOM 682 N N . VAL A 1 95 ? -7.013 2.032 -15.275 1.00 83.06 95 VAL A N 1
ATOM 683 C CA . VAL A 1 95 ? -5.932 1.039 -15.222 1.00 83.06 95 VAL A CA 1
ATOM 684 C C . VAL A 1 95 ? -5.379 0.688 -16.611 1.00 83.06 95 VAL A C 1
ATOM 686 O O . VAL A 1 95 ? -4.853 -0.405 -16.822 1.00 83.06 95 VAL A O 1
ATOM 689 N N . ARG A 1 96 ? -5.473 1.603 -17.586 1.00 88.00 96 ARG A N 1
ATOM 690 C CA . ARG A 1 96 ? -4.830 1.443 -18.898 1.00 88.00 96 ARG A CA 1
ATOM 691 C C . ARG A 1 96 ? -3.533 2.230 -18.987 1.00 88.00 96 ARG A C 1
ATOM 693 O O . ARG A 1 96 ? -3.383 3.296 -18.388 1.00 88.00 96 ARG A O 1
ATOM 700 N N . SER A 1 97 ? -2.582 1.702 -19.752 1.00 90.12 97 SER A N 1
ATOM 701 C CA . SER A 1 97 ? -1.322 2.388 -20.029 1.00 90.12 97 SER A CA 1
ATOM 702 C C . SER A 1 97 ? -1.584 3.727 -20.712 1.00 90.12 97 SER A C 1
ATOM 704 O O . SER A 1 97 ? -2.247 3.794 -21.746 1.00 90.12 97 SER A O 1
ATOM 706 N N . LYS A 1 98 ? -1.028 4.797 -20.145 1.00 92.62 98 LYS A N 1
ATOM 707 C CA . LYS A 1 98 ? -0.959 6.103 -20.802 1.00 92.62 98 LYS A CA 1
ATOM 708 C C . LYS A 1 98 ? 0.098 6.072 -21.915 1.00 92.62 98 LYS A C 1
ATOM 710 O O . LYS A 1 98 ? 1.062 5.316 -21.810 1.00 92.62 98 LYS A O 1
ATOM 715 N N . PRO A 1 99 ? -0.007 6.938 -22.938 1.00 92.06 99 PRO A N 1
ATOM 716 C CA . PRO A 1 99 ? 1.009 7.032 -23.993 1.00 92.06 99 PRO A CA 1
ATOM 717 C C . PRO A 1 99 ? 2.381 7.487 -23.469 1.00 92.06 99 PRO A C 1
ATOM 719 O O . PRO A 1 99 ? 3.394 7.319 -24.140 1.00 92.06 99 PRO A O 1
ATOM 722 N N . TRP A 1 100 ? 2.430 8.064 -22.266 1.00 93.94 100 TRP A N 1
ATOM 723 C CA . TRP A 1 100 ? 3.669 8.499 -21.640 1.00 93.94 100 TRP A CA 1
ATOM 724 C C . TRP A 1 100 ? 4.326 7.383 -20.821 1.00 93.94 100 TRP A C 1
ATOM 726 O O . TRP A 1 100 ? 3.694 6.768 -19.956 1.00 93.94 100 TRP A O 1
ATOM 736 N N . TYR A 1 101 ? 5.627 7.203 -21.034 1.00 94.25 101 TYR A N 1
ATOM 737 C CA . TYR A 1 101 ? 6.492 6.342 -20.238 1.00 94.25 101 TYR A CA 1
ATOM 738 C C . TYR A 1 101 ? 7.882 6.974 -20.093 1.00 94.25 101 TYR A C 1
ATOM 740 O O . TYR A 1 101 ? 8.298 7.808 -20.899 1.00 94.25 101 TYR A O 1
ATOM 748 N N . LEU A 1 102 ? 8.627 6.548 -19.074 1.00 94.38 102 LEU A N 1
ATOM 749 C CA . LEU A 1 102 ? 10.038 6.883 -18.905 1.00 94.38 102 LEU A CA 1
ATOM 750 C C . LEU A 1 102 ? 10.871 5.605 -19.020 1.00 94.38 102 LEU A C 1
ATOM 752 O O . LEU A 1 102 ? 10.746 4.715 -18.185 1.00 94.38 102 LEU A O 1
ATOM 756 N N . GLY A 1 103 ? 11.725 5.520 -20.040 1.00 95.75 103 GLY A N 1
ATOM 757 C CA . GLY A 1 103 ? 12.626 4.385 -20.265 1.00 95.75 103 GLY A CA 1
ATOM 758 C C . GLY A 1 103 ? 14.099 4.688 -19.970 1.00 95.75 103 GLY A C 1
ATOM 759 O O . GLY A 1 103 ? 14.489 5.830 -19.690 1.00 95.75 103 GLY A O 1
ATOM 760 N N . GLY A 1 104 ? 14.950 3.671 -20.092 1.00 94.94 104 GLY A N 1
ATOM 761 C CA . GLY A 1 104 ? 16.396 3.837 -20.125 1.00 94.94 104 GLY A CA 1
ATOM 762 C C . GLY A 1 104 ? 17.050 3.988 -18.750 1.00 94.94 104 GLY A C 1
ATOM 763 O O . GLY A 1 104 ? 16.467 3.818 -17.674 1.00 94.94 104 GLY A O 1
ATOM 764 N N . ARG A 1 105 ? 18.305 4.449 -18.779 1.00 94.56 105 ARG A N 1
ATOM 765 C CA . ARG A 1 105 ? 19.111 4.737 -17.578 1.00 94.56 105 ARG A CA 1
ATOM 766 C C . ARG A 1 105 ? 18.440 5.712 -16.607 1.00 94.56 105 ARG A C 1
ATOM 768 O O . ARG A 1 105 ? 18.684 5.627 -15.404 1.00 94.56 105 ARG A O 1
ATOM 775 N N . LYS A 1 106 ? 17.624 6.651 -17.104 1.00 93.12 106 LYS A N 1
ATOM 776 C CA . LYS A 1 106 ? 16.894 7.614 -16.259 1.00 93.12 106 LYS A CA 1
ATOM 777 C C . LYS A 1 106 ? 15.892 6.890 -15.357 1.00 93.12 106 LYS A C 1
ATOM 779 O O . LYS A 1 106 ? 15.902 7.113 -14.149 1.00 9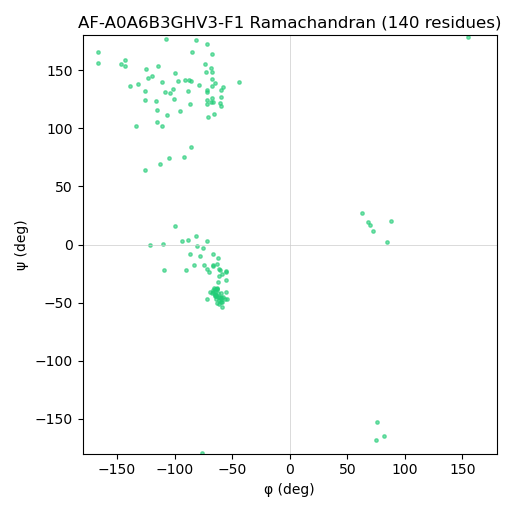3.12 106 LYS A O 1
ATOM 784 N N . ALA A 1 107 ? 15.116 5.965 -15.917 1.00 92.50 107 ALA A N 1
ATOM 785 C CA . ALA A 1 107 ? 14.196 5.130 -15.153 1.00 92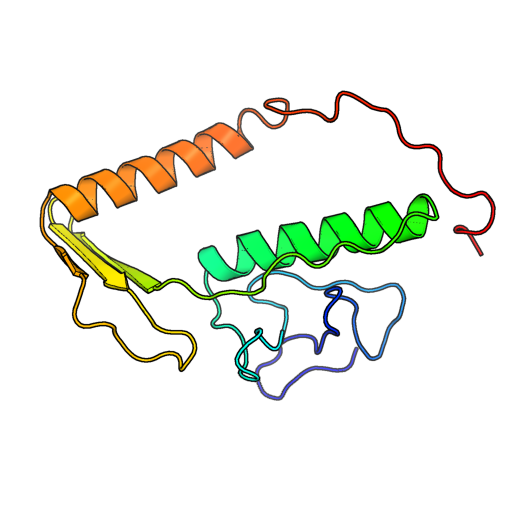.50 107 ALA A CA 1
ATOM 786 C C . ALA A 1 107 ? 14.937 4.222 -14.154 1.00 92.50 107 ALA A C 1
ATOM 788 O O . ALA A 1 107 ? 14.484 4.060 -13.021 1.00 92.50 107 ALA A O 1
ATOM 789 N N . ALA A 1 108 ? 16.103 3.681 -14.523 1.00 92.75 108 ALA A N 1
ATOM 790 C CA . ALA A 1 108 ? 16.907 2.846 -13.623 1.00 92.75 108 ALA A CA 1
ATOM 791 C C . ALA A 1 108 ? 17.468 3.638 -12.426 1.00 92.75 108 ALA A C 1
ATOM 793 O O . ALA A 1 108 ? 17.470 3.163 -11.285 1.00 92.75 108 ALA A O 1
ATOM 794 N N . ARG A 1 109 ? 17.906 4.883 -12.665 1.00 92.06 109 ARG A N 1
ATOM 795 C CA . ARG A 1 109 ? 18.344 5.804 -11.606 1.00 92.06 109 ARG A CA 1
ATOM 796 C C . ARG A 1 109 ? 17.191 6.184 -10.684 1.00 92.06 109 ARG A C 1
ATOM 798 O O . ARG A 1 109 ? 17.370 6.121 -9.471 1.00 92.06 109 ARG A O 1
ATOM 805 N N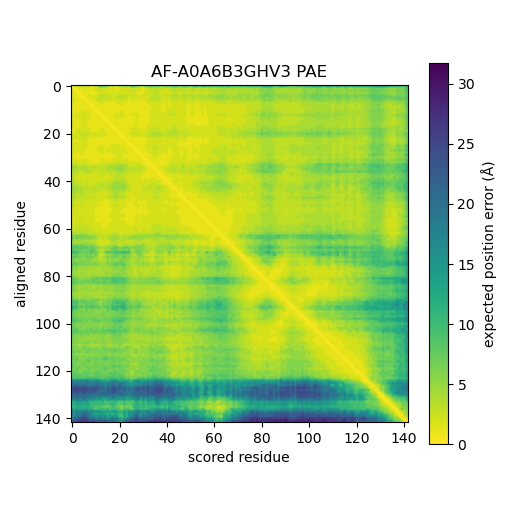 . LEU A 1 110 ? 16.015 6.491 -11.240 1.00 89.81 110 LEU A N 1
ATOM 806 C CA . LEU A 1 110 ? 14.804 6.746 -10.456 1.00 89.81 110 LEU A CA 1
ATOM 807 C C . LEU A 1 110 ? 14.482 5.557 -9.541 1.00 89.81 110 LEU A C 1
ATOM 809 O O . LEU A 1 110 ? 14.289 5.744 -8.343 1.00 89.81 110 LEU A O 1
ATOM 813 N N . LYS A 1 111 ? 14.518 4.325 -10.072 1.00 87.69 111 LYS A N 1
ATOM 814 C CA . LYS A 1 111 ? 14.253 3.109 -9.284 1.00 87.69 111 LYS A CA 1
ATOM 815 C C . LYS A 1 111 ? 15.231 2.969 -8.124 1.00 87.69 111 LYS A C 1
ATOM 817 O O . LYS A 1 111 ? 14.833 2.670 -7.001 1.00 87.69 111 LYS A O 1
ATOM 822 N N . SER A 1 112 ? 16.512 3.179 -8.416 1.00 89.75 112 SER A N 1
ATOM 823 C CA . SER A 1 112 ? 17.586 3.087 -7.427 1.00 89.75 112 SER A CA 1
ATOM 824 C C . SER A 1 112 ? 17.424 4.143 -6.333 1.00 89.75 112 SER A C 1
ATOM 826 O O . SER A 1 112 ? 17.645 3.839 -5.165 1.00 89.75 112 SER A O 1
ATOM 828 N N . GLY A 1 113 ? 16.996 5.355 -6.701 1.00 89.50 113 GLY A N 1
ATOM 829 C CA . GLY A 1 113 ? 16.635 6.413 -5.759 1.00 89.50 113 GLY A CA 1
ATOM 830 C C . GLY A 1 113 ? 15.509 5.980 -4.825 1.00 89.50 113 GLY A C 1
ATOM 831 O O . GLY A 1 113 ? 15.710 5.979 -3.617 1.00 89.50 113 GLY A O 1
ATOM 832 N N . ILE A 1 114 ? 14.382 5.510 -5.373 1.00 87.31 114 ILE A N 1
ATOM 833 C CA . ILE A 1 114 ? 13.221 5.047 -4.590 1.00 87.31 114 ILE A CA 1
ATOM 834 C C . ILE A 1 114 ? 13.623 3.971 -3.573 1.00 87.31 114 ILE A C 1
ATOM 836 O O . ILE A 1 114 ? 13.258 4.061 -2.405 1.00 87.31 114 ILE A O 1
ATOM 840 N N . LEU A 1 115 ? 14.404 2.969 -3.993 1.00 88.62 115 LEU A N 1
ATOM 841 C CA . LEU A 1 115 ? 14.843 1.889 -3.102 1.00 88.62 115 LEU A CA 1
ATOM 842 C C . LEU A 1 115 ? 15.767 2.385 -1.985 1.00 88.62 115 LEU A C 1
ATOM 844 O O . LEU A 1 115 ? 15.609 1.981 -0.834 1.00 88.62 115 LEU A O 1
ATOM 848 N N . ARG A 1 116 ? 16.715 3.273 -2.308 1.00 90.12 116 ARG A N 1
ATOM 849 C CA . ARG A 1 116 ? 17.604 3.878 -1.307 1.00 90.12 116 ARG A CA 1
ATOM 850 C C . ARG A 1 116 ? 16.823 4.729 -0.314 1.00 90.12 116 ARG A C 1
ATOM 852 O O . ARG A 1 116 ? 17.059 4.610 0.882 1.00 90.12 116 ARG A O 1
ATOM 859 N N . SER A 1 117 ? 15.886 5.542 -0.797 1.00 87.00 117 SER A N 1
ATOM 860 C CA . SER A 1 117 ? 15.019 6.364 0.047 1.00 87.00 117 SER A CA 1
ATOM 861 C C . SER A 1 117 ? 14.160 5.506 0.970 1.00 87.00 117 SER A C 1
ATOM 863 O O . SER A 1 117 ? 14.124 5.781 2.160 1.00 87.00 117 SER A O 1
ATOM 865 N N . ALA A 1 118 ? 13.545 4.432 0.465 1.00 86.25 118 ALA A N 1
ATOM 866 C CA . ALA A 1 118 ? 12.759 3.516 1.290 1.00 86.25 118 ALA A CA 1
ATOM 867 C C . ALA A 1 118 ? 13.602 2.884 2.411 1.00 86.25 118 ALA A C 1
ATOM 869 O O . ALA A 1 118 ? 13.205 2.921 3.574 1.00 86.25 118 ALA A O 1
ATOM 870 N N . GLY A 1 119 ? 14.793 2.368 2.082 1.00 88.12 119 GLY A N 1
ATOM 871 C CA . GLY A 1 119 ? 15.710 1.814 3.082 1.00 88.12 119 GLY A CA 1
ATOM 872 C C . GLY A 1 119 ? 16.171 2.855 4.106 1.00 88.12 119 GLY A C 1
ATOM 873 O O . GLY A 1 119 ? 16.182 2.585 5.305 1.00 88.12 119 GLY A O 1
ATOM 874 N N . TRP A 1 120 ? 16.490 4.070 3.653 1.00 88.50 120 TRP A N 1
ATOM 875 C CA . TRP A 1 120 ? 16.878 5.168 4.536 1.00 88.50 120 TRP A CA 1
ATOM 876 C C . TRP A 1 120 ? 15.743 5.591 5.474 1.00 88.50 120 TRP A C 1
ATOM 878 O O . TRP A 1 120 ? 15.995 5.764 6.662 1.00 88.50 120 TRP A O 1
ATOM 888 N N . SER A 1 121 ? 14.506 5.704 4.980 1.00 84.06 121 SER A N 1
ATOM 889 C CA . SER A 1 121 ? 13.336 6.066 5.790 1.00 84.06 121 SER A CA 1
ATOM 890 C C . SER A 1 121 ? 13.033 5.034 6.874 1.00 84.06 121 SER A C 1
ATOM 892 O O . SER A 1 121 ? 12.690 5.413 7.988 1.00 84.06 121 SER A O 1
ATOM 894 N N . ILE A 1 122 ? 13.209 3.743 6.582 1.00 85.56 122 ILE A N 1
ATOM 895 C CA . ILE A 1 122 ? 13.071 2.678 7.586 1.00 85.56 122 ILE A CA 1
ATOM 896 C C . ILE A 1 122 ? 14.175 2.788 8.646 1.00 85.56 122 ILE A C 1
ATOM 898 O O . ILE A 1 122 ? 13.904 2.630 9.833 1.00 85.56 122 ILE A O 1
ATOM 902 N N . ALA A 1 123 ? 15.409 3.096 8.235 1.00 87.12 123 ALA A N 1
ATOM 903 C CA . ALA A 1 123 ? 16.532 3.283 9.153 1.00 87.12 123 ALA A CA 1
ATOM 904 C C . ALA A 1 123 ? 16.446 4.586 9.978 1.00 87.12 123 ALA A C 1
ATOM 906 O O . ALA A 1 123 ? 17.068 4.678 11.033 1.00 87.12 123 ALA A O 1
ATOM 907 N N . HIS A 1 124 ? 15.673 5.580 9.525 1.00 85.62 124 HIS A N 1
ATOM 908 C CA . HIS A 1 124 ? 15.508 6.886 10.177 1.00 85.62 124 HIS A CA 1
ATOM 909 C C . HIS A 1 124 ? 14.022 7.196 10.423 1.00 85.62 124 HIS A C 1
ATOM 911 O O . HIS A 1 124 ? 13.492 8.179 9.896 1.00 85.62 124 HIS A O 1
ATOM 917 N N . PRO A 1 125 ? 13.336 6.395 11.261 1.00 72.69 125 PRO A N 1
ATOM 918 C CA . PRO A 1 125 ? 11.890 6.496 11.477 1.00 72.69 125 PRO A CA 1
ATOM 919 C C . PRO A 1 125 ? 11.472 7.798 12.179 1.00 72.69 125 PRO A C 1
ATOM 921 O O . PRO A 1 125 ? 10.287 8.095 12.300 1.00 72.69 125 PRO A O 1
ATOM 924 N N . THR A 1 126 ? 12.440 8.586 12.655 1.00 71.75 126 THR A N 1
ATOM 925 C CA . THR A 1 126 ? 12.216 9.874 13.310 1.00 71.75 126 THR A CA 1
ATOM 926 C C . THR A 1 126 ? 12.135 11.056 12.335 1.00 71.75 126 THR A C 1
ATOM 928 O O . THR A 1 126 ? 11.780 12.170 12.734 1.00 71.75 126 THR A O 1
ATOM 931 N N . PHE A 1 127 ? 12.441 10.850 11.050 1.00 60.34 127 PHE A N 1
ATOM 932 C CA . PHE A 1 127 ? 12.333 11.901 10.044 1.00 60.34 127 PHE A CA 1
ATOM 933 C C . PHE A 1 127 ? 10.856 12.218 9.767 1.00 60.34 127 PHE A C 1
ATOM 935 O O . PHE A 1 127 ? 10.130 11.414 9.191 1.00 60.34 127 PHE A O 1
ATOM 942 N N . GLY A 1 128 ? 10.406 13.401 10.197 1.00 63.03 128 GLY A N 1
ATOM 943 C CA . GLY A 1 128 ? 9.004 13.812 10.082 1.00 63.03 128 GLY A CA 1
ATOM 944 C C . GLY A 1 128 ? 8.110 13.391 11.253 1.00 63.03 128 GLY A C 1
ATOM 945 O O . GLY A 1 128 ? 6.892 13.370 11.077 1.00 63.03 128 GLY A O 1
ATOM 946 N N . LEU A 1 129 ? 8.676 13.083 12.436 1.00 65.94 129 LEU A N 1
ATOM 947 C CA . LEU A 1 129 ? 7.888 12.831 13.653 1.00 65.94 129 LEU A CA 1
ATOM 948 C C . LEU A 1 129 ? 6.775 13.876 13.823 1.00 65.94 129 LEU A C 1
ATOM 950 O O . LEU A 1 129 ? 7.012 15.073 13.606 1.00 65.94 129 LEU A O 1
ATOM 954 N N . PRO A 1 130 ? 5.571 13.460 14.250 1.00 59.25 130 PRO A N 1
ATOM 955 C CA . PRO A 1 130 ? 4.483 14.393 14.462 1.00 59.25 130 PRO A CA 1
ATOM 956 C C . PRO A 1 130 ? 4.906 15.427 15.507 1.00 59.25 130 PRO A C 1
ATOM 958 O O . PRO A 1 130 ? 5.168 15.101 16.663 1.00 59.25 130 PRO A O 1
ATOM 961 N N . LYS A 1 131 ? 4.920 16.705 15.111 1.00 60.50 131 LYS A N 1
ATOM 962 C CA . LYS A 1 131 ? 5.180 17.834 16.022 1.00 60.50 131 LYS A CA 1
ATOM 963 C C . LYS A 1 131 ? 4.132 17.957 17.138 1.00 60.50 131 LYS A C 1
ATOM 965 O O . LYS A 1 131 ? 4.325 18.735 18.067 1.00 60.50 131 LYS A O 1
ATOM 970 N N . ARG A 1 132 ? 3.011 17.230 17.050 1.00 64.44 132 ARG A N 1
ATOM 971 C CA . ARG A 1 132 ? 1.848 17.383 17.927 1.00 64.44 132 ARG A CA 1
ATOM 972 C C . ARG A 1 132 ? 1.468 16.050 18.569 1.00 64.44 132 ARG A C 1
ATOM 974 O O . ARG A 1 132 ? 1.200 15.076 17.871 1.00 64.44 132 ARG A O 1
ATOM 981 N N . ARG A 1 133 ? 1.406 16.030 19.902 1.00 75.81 133 ARG A N 1
ATOM 982 C CA . ARG A 1 133 ? 0.828 14.921 20.673 1.00 75.81 133 ARG A CA 1
ATOM 983 C C . ARG A 1 133 ? -0.692 14.930 20.506 1.00 75.81 133 ARG A C 1
ATOM 985 O O . ARG A 1 133 ? -1.306 15.980 20.689 1.00 75.81 133 ARG A O 1
ATOM 992 N N . ARG A 1 134 ? -1.289 13.780 20.185 1.00 81.19 134 ARG A N 1
ATOM 993 C CA . ARG A 1 134 ? -2.747 13.589 20.208 1.00 81.19 134 ARG A CA 1
ATOM 994 C C . ARG A 1 134 ? -3.148 12.931 21.526 1.00 81.19 134 ARG A C 1
ATOM 996 O O . ARG A 1 134 ? -2.412 12.082 22.028 1.00 81.19 134 ARG A O 1
ATOM 1003 N N . ARG A 1 135 ? -4.266 13.362 22.109 1.00 85.00 135 ARG A N 1
ATOM 1004 C CA . ARG A 1 135 ? -4.856 12.714 23.287 1.00 85.00 135 ARG A CA 1
ATOM 1005 C C . ARG A 1 135 ? -5.838 11.657 22.802 1.00 85.00 135 ARG A C 1
ATOM 1007 O O . ARG A 1 135 ? -6.505 11.883 21.799 1.00 85.00 135 ARG A O 1
ATOM 1014 N N . LEU A 1 136 ? -5.878 10.525 23.496 1.00 87.56 136 LEU A N 1
ATOM 1015 C CA . LEU A 1 136 ? -6.890 9.509 23.241 1.00 87.56 136 LEU A CA 1
ATOM 1016 C C . LEU A 1 136 ? -8.258 10.055 23.642 1.00 87.56 136 LEU A C 1
ATOM 1018 O O . LEU A 1 136 ? -8.363 10.760 24.650 1.00 87.56 136 LEU A O 1
ATOM 1022 N N . ASP A 1 137 ? -9.276 9.711 22.868 1.00 86.50 137 ASP A N 1
ATOM 1023 C CA . ASP A 1 137 ? -10.658 9.909 23.270 1.00 86.50 137 ASP A CA 1
ATOM 1024 C C . ASP A 1 137 ? -10.989 8.887 24.378 1.00 86.50 137 ASP A C 1
ATOM 1026 O O . ASP A 1 137 ? -10.854 7.680 24.150 1.00 86.50 137 ASP A O 1
ATOM 1030 N N . PRO A 1 138 ? -11.403 9.323 25.585 1.00 76.31 138 PRO A N 1
ATOM 1031 C CA . PRO A 1 138 ? -11.811 8.425 26.665 1.00 76.31 138 PRO A CA 1
ATOM 1032 C C . PRO A 1 138 ? -12.920 7.439 26.268 1.00 76.31 138 PRO A C 1
ATOM 1034 O O . PRO A 1 138 ? -13.043 6.385 26.893 1.00 76.31 138 PRO A O 1
ATOM 1037 N N . ALA A 1 139 ? -13.722 7.767 25.250 1.00 74.94 139 ALA A N 1
ATOM 1038 C CA . ALA A 1 139 ? -14.782 6.909 24.733 1.00 74.94 139 ALA A CA 1
ATOM 1039 C C . ALA A 1 139 ? -14.286 5.845 23.734 1.00 74.94 139 ALA A C 1
ATOM 1041 O O . ALA A 1 139 ? -14.978 4.851 23.533 1.00 74.94 139 ALA A O 1
ATOM 1042 N N . ALA A 1 140 ? -13.091 5.997 23.148 1.00 64.50 140 ALA A N 1
ATOM 1043 C CA . ALA A 1 140 ? -12.563 5.091 22.118 1.00 64.50 140 ALA A CA 1
ATOM 1044 C C . ALA A 1 140 ? -12.049 3.737 22.656 1.00 64.50 140 ALA A C 1
ATOM 1046 O O . ALA A 1 140 ? -11.623 2.890 21.876 1.00 64.50 140 ALA A O 1
ATOM 1047 N N . GLY A 1 141 ? -12.060 3.535 23.979 1.00 56.81 141 GLY A N 1
ATOM 1048 C CA . GLY A 1 141 ? -11.620 2.303 24.647 1.00 56.81 141 GLY A CA 1
ATOM 1049 C C . GLY A 1 141 ? -12.744 1.347 25.066 1.00 56.81 141 G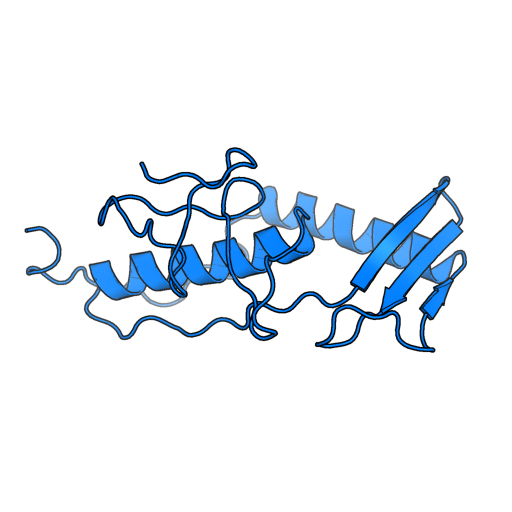LY A C 1
ATOM 1050 O O . GLY A 1 141 ? -12.500 0.508 25.933 1.00 56.81 141 GLY A O 1
ATOM 1051 N N . ARG A 1 142 ? -13.963 1.505 24.534 1.00 48.66 142 ARG A N 1
ATOM 1052 C CA . ARG A 1 142 ? -15.121 0.645 24.826 1.00 48.66 142 ARG A CA 1
ATOM 1053 C C . ARG A 1 142 ? -15.620 -0.081 23.590 1.00 48.66 142 ARG A C 1
ATOM 1055 O O . ARG A 1 142 ? -15.708 0.575 22.531 1.00 48.66 142 ARG A O 1
#

Solvent-accessible surface area (backbone atoms only — not comparable to full-atom values): 8022 Å² total; per-residue (Å²): 127,54,58,45,98,85,73,17,37,36,33,47,95,50,21,33,30,76,70,37,88,92,39,70,44,49,30,68,52,27,43,36,66,23,85,68,76,39,72,55,67,78,42,76,69,42,21,54,40,34,42,53,20,28,51,41,27,52,51,13,53,40,42,69,47,77,63,58,85,59,76,54,68,70,64,57,49,79,48,73,58,65,94,61,20,15,39,34,42,31,32,37,79,87,70,42,78,46,98,56,65,42,57,41,51,64,30,25,50,51,52,52,48,54,54,50,50,54,55,48,47,68,77,41,72,68,75,80,57,77,94,64,90,80,62,70,34,86,72,57,80,114

Sequence (142 aa):
LEVAATGQIVVDRSMRSVSHPDVYAAGDCAYAIGENGRPLPMSCASAGLTNMQATGAIIARLTGDEVPATGLKYVGNHISLGRRDAIFQMVGEDVRSKPWYLGGRKAARLKSGILRSAGWSIAHPTFGLPKRRRRLDPAAGR

Radius of gyration: 17.78 Å; Cα contacts (8 Å, |Δi|>4): 227; chains: 1; bounding box: 38×34×51 Å

Secondary structure (DSSP, 8-state):
--B-TTSPEEB-TTSBBSS-TT-B--GGGEEPBPTTSSBPPSSHHHHHHHHHHHHHHHHHHHHTPPPP-------EEEEE-SSS-EEEEEE-TTSPEEEEEEEHHHHHHHHHHHHHHHHHHHH-TTTT--SSPPPPPTTTT-

Mean predicted aligned error: 5.71 Å

Nearest PDB structures (foldseek):
  3sxi-assembly1_A  TM=7.557E-01  e=8.083E-05  Acidithiobacillus ferrooxidans ATCC 23270
  3sz0-assembly1_A  TM=7.385E-01  e=8.628E-05  Acidithiobacillus ferrooxidans ATCC 23270
  3sy4-assembly1_A  TM=7.630E-01  e=1.657E-04  Acidithiobacillus ferrooxidans ATCC 23270
  3t31-assembly1_A-2  TM=7.532E-01  e=1.769E-04  Acidithiobacillus ferrooxidans ATCC 23270
  4bhm-assembly1_D  TM=3.120E-01  e=1.440E+00  Pyricularia oryzae

pLDDT: mean 89.56, std 9.26, range [48.66, 98.31]